Protein AF-A0A9E5K8J7-F1 (afdb_monomer)

Nearest PDB structures (foldseek):
  3r84-assembly11_V  TM=5.707E-01  e=8.076E+00  Saccharomyces cerevisiae

Mean predicted aligned error: 8.87 Å

Structure (mmCIF, N/CA/C/O backbone):
data_AF-A0A9E5K8J7-F1
#
_entry.id   AF-A0A9E5K8J7-F1
#
loop_
_atom_site.group_PDB
_atom_site.id
_atom_site.type_symbol
_atom_site.label_atom_id
_atom_site.label_alt_id
_atom_site.label_comp_id
_atom_site.label_asym_id
_atom_site.label_entity_id
_atom_site.label_seq_id
_atom_site.pdbx_PDB_ins_code
_atom_site.Cartn_x
_atom_site.Cartn_y
_atom_site.Cartn_z
_atom_site.occupancy
_atom_site.B_iso_or_equiv
_atom_site.auth_seq_id
_atom_site.auth_comp_id
_atom_site.auth_asym_id
_atom_site.auth_atom_id
_atom_site.pdbx_PDB_model_num
ATOM 1 N N . GLU A 1 1 ? -8.977 -11.928 -3.074 1.00 61.25 1 GLU A N 1
ATOM 2 C CA . GLU A 1 1 ? -9.284 -10.739 -2.248 1.00 61.25 1 GLU A CA 1
ATOM 3 C C . GLU A 1 1 ? -8.897 -11.021 -0.801 1.00 61.25 1 GLU A C 1
ATOM 5 O O . GLU A 1 1 ? -8.859 -12.187 -0.419 1.00 61.25 1 GLU A O 1
ATOM 10 N N . VAL A 1 2 ? -8.546 -9.998 -0.018 1.00 75.00 2 VAL A N 1
ATOM 11 C CA . VAL A 1 2 ? -8.262 -10.135 1.427 1.00 75.00 2 VAL A CA 1
ATOM 12 C C . VAL A 1 2 ? -9.141 -9.147 2.176 1.00 75.00 2 VAL A C 1
ATOM 14 O O . VAL A 1 2 ? -9.114 -7.961 1.856 1.00 75.00 2 VAL A O 1
ATOM 17 N N . GLY A 1 3 ? -9.894 -9.618 3.170 1.00 78.56 3 GLY A N 1
ATOM 18 C CA . GLY A 1 3 ? -10.840 -8.790 3.916 1.00 78.56 3 GLY A CA 1
ATOM 19 C C . GLY A 1 3 ? -10.788 -9.005 5.425 1.00 78.56 3 GLY A C 1
ATOM 20 O O . GLY A 1 3 ? -10.264 -10.005 5.914 1.00 78.56 3 GLY A O 1
ATOM 21 N N . PHE A 1 4 ? -11.336 -8.036 6.154 1.00 82.88 4 PHE A N 1
ATOM 22 C CA . PHE A 1 4 ? -11.463 -8.049 7.608 1.00 82.88 4 PHE A CA 1
ATOM 23 C C . PHE A 1 4 ? -12.895 -7.683 8.009 1.00 82.88 4 PHE A C 1
ATOM 25 O O . PHE A 1 4 ? -13.467 -6.714 7.500 1.00 82.88 4 PHE A O 1
ATOM 32 N N . SER A 1 5 ? -13.467 -8.457 8.933 1.00 83.25 5 SER A N 1
ATOM 33 C CA . SER A 1 5 ? -14.787 -8.201 9.509 1.00 83.25 5 SER A CA 1
ATOM 34 C C . SER A 1 5 ? -14.697 -8.076 11.028 1.00 83.25 5 SER A C 1
ATOM 36 O O . SER A 1 5 ? -13.897 -8.749 11.676 1.00 83.25 5 SER A O 1
ATOM 38 N N . LEU A 1 6 ? -15.522 -7.198 11.596 1.00 77.81 6 LEU A N 1
ATOM 39 C CA . LEU A 1 6 ? -15.626 -6.965 13.030 1.00 77.81 6 LEU A CA 1
ATOM 40 C C . LEU A 1 6 ? -17.095 -7.073 13.438 1.00 77.81 6 LEU A C 1
ATOM 42 O O . LEU A 1 6 ? -17.934 -6.306 12.972 1.00 77.81 6 LEU A O 1
ATOM 46 N N . SER A 1 7 ? -17.410 -8.024 14.324 1.00 78.44 7 SER A N 1
ATOM 47 C CA . SER A 1 7 ? -18.781 -8.268 14.814 1.00 78.44 7 SER A CA 1
ATOM 48 C C . SER A 1 7 ? -19.815 -8.465 13.689 1.00 78.44 7 SER A C 1
ATOM 50 O O . SER A 1 7 ? -20.890 -7.872 13.718 1.00 78.44 7 SER A O 1
ATOM 52 N N . GLY A 1 8 ? -19.471 -9.249 12.660 1.00 75.62 8 GLY A N 1
ATOM 53 C CA . GLY A 1 8 ? -20.359 -9.535 11.524 1.00 75.62 8 GLY A CA 1
ATOM 54 C C . GLY A 1 8 ? -20.477 -8.414 10.484 1.00 75.62 8 GLY A C 1
ATOM 55 O O . GLY A 1 8 ? -21.167 -8.592 9.485 1.00 75.62 8 GLY A O 1
ATOM 56 N N . LYS A 1 9 ? -19.794 -7.275 10.671 1.00 78.81 9 LYS A N 1
ATOM 57 C CA . LYS A 1 9 ? -19.712 -6.198 9.674 1.00 78.81 9 LYS A CA 1
ATOM 58 C C . LYS A 1 9 ? -18.370 -6.225 8.959 1.00 78.81 9 LYS A C 1
ATOM 60 O O . LYS A 1 9 ? -17.324 -6.266 9.605 1.00 78.81 9 LYS A O 1
ATOM 65 N N . THR A 1 10 ? -18.392 -6.159 7.634 1.00 82.62 10 THR A N 1
ATOM 66 C CA . THR A 1 10 ? -17.180 -5.997 6.826 1.00 82.62 10 THR A CA 1
ATOM 67 C C . THR A 1 10 ? -16.608 -4.599 7.041 1.00 82.62 10 THR A C 1
ATOM 69 O O . THR A 1 10 ? -17.286 -3.604 6.807 1.00 82.62 10 THR A O 1
ATOM 72 N N . VAL A 1 11 ? -15.363 -4.535 7.509 1.00 82.25 11 VAL A N 1
ATOM 73 C CA . VAL A 1 11 ? -14.640 -3.288 7.816 1.00 82.25 11 VAL A CA 1
ATOM 74 C C . VAL A 1 11 ? -13.755 -2.892 6.636 1.00 82.25 11 VAL A C 1
ATOM 76 O O . VAL A 1 11 ? -13.606 -1.714 6.326 1.00 82.25 11 VAL A O 1
ATOM 79 N N . PHE A 1 12 ? -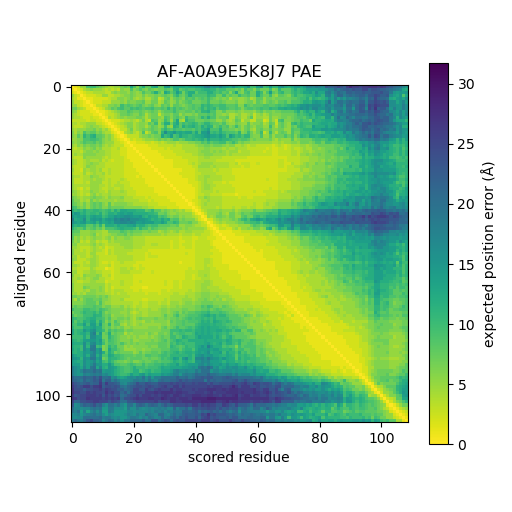13.168 -3.880 5.958 1.00 85.56 12 PHE A N 1
ATOM 80 C CA . PHE A 1 12 ? -12.225 -3.643 4.872 1.00 85.56 12 PHE A CA 1
ATOM 81 C C . PHE A 1 12 ? -12.174 -4.825 3.895 1.00 85.56 12 PHE A C 1
ATOM 83 O O . PHE A 1 12 ? -12.192 -5.979 4.330 1.00 85.56 12 PHE A O 1
ATOM 90 N N . VAL A 1 13 ? -12.045 -4.539 2.594 1.00 79.69 13 VAL A N 1
ATOM 91 C CA . VAL A 1 13 ? -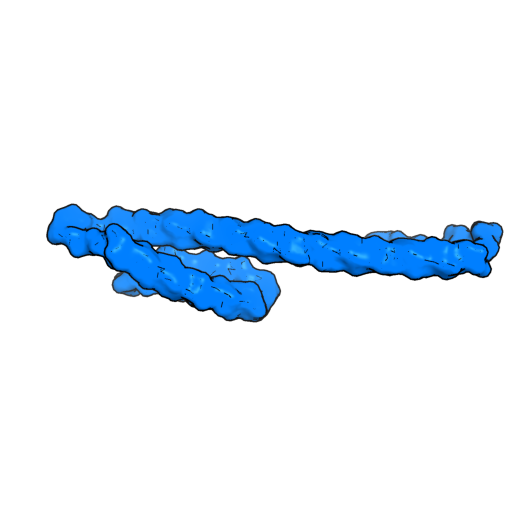11.757 -5.515 1.528 1.00 79.69 13 VAL A CA 1
ATOM 92 C C . VAL A 1 13 ? -10.719 -4.917 0.580 1.00 79.69 13 VAL A C 1
ATOM 94 O O . VAL A 1 13 ? -10.880 -3.797 0.103 1.00 79.69 13 VAL A O 1
ATOM 97 N N . GLY A 1 14 ? -9.648 -5.665 0.317 1.00 76.62 14 GLY A N 1
ATOM 98 C CA . GLY A 1 14 ? -8.613 -5.313 -0.650 1.00 76.62 14 GLY A CA 1
ATOM 99 C C . GLY A 1 14 ? -8.718 -6.145 -1.928 1.00 76.62 14 GLY A C 1
ATOM 100 O O . GLY A 1 14 ? -8.778 -7.382 -1.875 1.00 76.62 14 GLY A O 1
ATOM 101 N N . ASN A 1 15 ? -8.666 -5.451 -3.066 1.00 76.62 15 ASN A N 1
ATOM 102 C CA . ASN A 1 15 ? -8.612 -6.031 -4.406 1.00 76.62 15 ASN A CA 1
ATOM 103 C C . ASN A 1 15 ? -7.160 -6.094 -4.892 1.00 76.62 15 ASN A C 1
ATOM 105 O O . ASN A 1 15 ? -6.536 -5.066 -5.145 1.00 76.62 15 ASN A O 1
ATOM 109 N N . PHE A 1 16 ? -6.631 -7.312 -5.023 1.00 75.19 16 PHE A N 1
ATOM 110 C CA . PHE A 1 16 ? -5.243 -7.574 -5.414 1.00 75.19 16 PHE A CA 1
ATOM 111 C C . PHE A 1 16 ? -5.185 -8.159 -6.816 1.00 7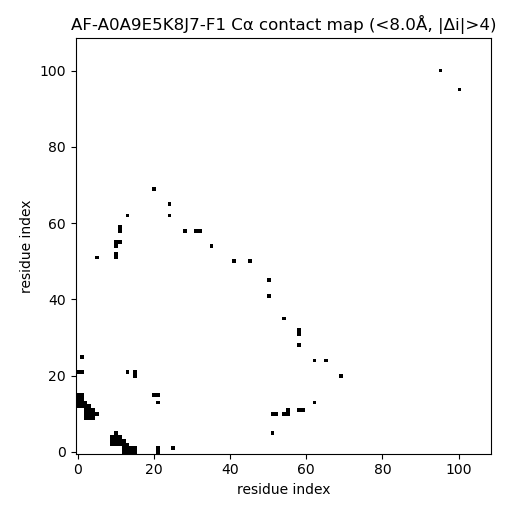5.19 16 PHE A C 1
ATOM 113 O O . PHE A 1 16 ? -6.006 -9.009 -7.159 1.00 75.19 16 PHE A O 1
ATOM 120 N N . LEU A 1 17 ? -4.170 -7.764 -7.582 1.00 73.06 17 LEU A N 1
ATOM 121 C CA . LEU A 1 17 ? -3.906 -8.327 -8.906 1.00 73.06 17 LEU A CA 1
ATOM 122 C C . LEU A 1 17 ? -3.067 -9.606 -8.803 1.00 73.06 17 LEU A C 1
ATOM 124 O O . LEU A 1 17 ? -3.220 -10.517 -9.615 1.00 73.06 17 LEU A O 1
ATOM 128 N N . HIS A 1 18 ? -2.209 -9.709 -7.780 1.00 78.69 18 HIS A N 1
ATOM 129 C CA . HIS A 1 18 ? -1.350 -10.873 -7.581 1.00 78.69 18 HIS A CA 1
ATOM 130 C C . HIS A 1 18 ? -1.470 -11.514 -6.191 1.00 78.69 18 HIS A C 1
ATOM 132 O O . HIS A 1 18 ? -1.633 -10.855 -5.163 1.00 78.69 18 HIS A O 1
ATOM 138 N N . SER A 1 19 ? -1.294 -12.839 -6.143 1.00 81.69 19 SER A N 1
ATOM 139 C CA . SER A 1 19 ? -1.359 -13.639 -4.908 1.00 81.69 19 SER A CA 1
ATOM 140 C C . SER A 1 19 ? -0.296 -13.252 -3.873 1.00 81.69 19 SER A C 1
ATOM 142 O O . SER A 1 19 ? -0.547 -13.291 -2.666 1.00 81.69 19 SER A O 1
ATOM 144 N N . TRP A 1 20 ? 0.890 -12.836 -4.324 1.00 85.00 20 TRP A N 1
ATOM 145 C CA . TRP A 1 20 ? 1.960 -12.391 -3.433 1.00 85.00 20 TRP A CA 1
ATOM 146 C C . TRP A 1 20 ? 1.643 -11.035 -2.777 1.00 85.00 20 TRP A C 1
ATOM 148 O O . TRP A 1 20 ? 1.999 -10.833 -1.615 1.00 85.00 20 TRP A O 1
ATOM 158 N N . GLU A 1 21 ? 0.938 -10.134 -3.475 1.00 84.44 21 GLU A N 1
ATOM 159 C CA . GLU A 1 21 ? 0.493 -8.839 -2.936 1.00 84.44 21 GLU A CA 1
ATOM 160 C C . GLU A 1 21 ? -0.530 -9.065 -1.828 1.00 84.44 21 GLU A C 1
ATOM 162 O O . GLU A 1 21 ? -0.387 -8.507 -0.743 1.00 84.44 21 GLU A O 1
ATOM 167 N N . ALA A 1 22 ? -1.487 -9.968 -2.065 1.00 87.12 22 ALA A N 1
ATOM 168 C CA . ALA A 1 22 ? -2.482 -10.375 -1.079 1.00 87.12 22 ALA A CA 1
ATOM 169 C C . ALA A 1 22 ? -1.831 -10.945 0.194 1.00 87.12 22 ALA A C 1
ATOM 171 O O . ALA A 1 22 ? -2.167 -10.534 1.305 1.00 87.12 22 ALA A O 1
ATOM 172 N N . ARG A 1 23 ? -0.852 -11.852 0.051 1.00 88.25 23 ARG A N 1
ATOM 173 C CA . ARG A 1 23 ? -0.138 -12.438 1.200 1.00 88.25 23 ARG A CA 1
ATOM 174 C C . ARG A 1 23 ? 0.658 -11.386 1.976 1.00 88.25 23 ARG A C 1
ATOM 176 O O . ARG A 1 23 ? 0.623 -11.373 3.206 1.00 88.25 23 ARG A O 1
ATOM 183 N N . ARG A 1 24 ? 1.363 -10.497 1.270 1.00 90.06 24 ARG A N 1
ATOM 184 C CA . ARG A 1 24 ? 2.143 -9.421 1.896 1.00 90.06 24 ARG A CA 1
ATOM 185 C C . ARG A 1 24 ? 1.230 -8.432 2.619 1.00 90.06 24 ARG A C 1
ATOM 187 O O . ARG A 1 24 ? 1.515 -8.077 3.760 1.00 90.06 24 ARG A O 1
ATOM 194 N N . TRP A 1 25 ? 0.117 -8.053 1.994 1.00 91.50 25 TRP A N 1
ATOM 195 C CA . TRP A 1 25 ? -0.881 -7.188 2.609 1.00 91.50 25 TRP A CA 1
ATOM 196 C C . TRP A 1 25 ? -1.496 -7.815 3.855 1.00 91.50 25 TRP A C 1
ATOM 198 O O . TRP A 1 25 ? -1.590 -7.141 4.870 1.00 91.50 25 TRP A O 1
ATOM 208 N N . TYR A 1 26 ? -1.850 -9.101 3.832 1.00 89.56 26 TYR A N 1
ATOM 209 C CA . TYR A 1 26 ? -2.430 -9.768 5.000 1.00 89.56 26 TYR A CA 1
ATOM 210 C C . TYR A 1 26 ? -1.529 -9.668 6.245 1.00 89.56 26 TYR A C 1
ATOM 212 O O . TYR A 1 26 ? -2.009 -9.425 7.353 1.00 89.56 26 TYR A O 1
ATOM 220 N N . SER A 1 27 ? -0.209 -9.786 6.074 1.00 91.12 27 SER A N 1
ATOM 221 C CA . SER A 1 27 ? 0.748 -9.595 7.172 1.00 91.12 27 SER A CA 1
ATOM 222 C C . SER A 1 27 ? 0.787 -8.146 7.678 1.00 91.12 27 SER A C 1
ATOM 224 O O . SER A 1 27 ? 0.849 -7.914 8.888 1.00 91.12 27 SER A O 1
ATOM 226 N N . VAL A 1 28 ? 0.756 -7.169 6.764 1.00 91.75 28 VAL A N 1
ATOM 227 C CA . VAL A 1 28 ? 0.728 -5.734 7.101 1.00 91.75 28 VAL A CA 1
ATOM 228 C C . VAL A 1 28 ? -0.567 -5.387 7.832 1.00 91.75 28 VAL A C 1
ATOM 230 O O . VAL A 1 28 ? -0.518 -4.817 8.915 1.00 91.75 28 VAL A O 1
ATOM 233 N N . LEU A 1 29 ? -1.709 -5.820 7.300 1.00 90.75 29 LEU A N 1
ATOM 234 C CA . LEU A 1 29 ? -3.041 -5.616 7.859 1.00 90.75 29 LEU A CA 1
ATOM 235 C C . LEU A 1 29 ? -3.127 -6.082 9.318 1.00 90.75 29 LEU A C 1
ATOM 237 O O . LEU A 1 29 ? -3.557 -5.323 10.181 1.00 90.75 29 LEU A O 1
ATOM 241 N N . ASN A 1 30 ? -2.668 -7.299 9.618 1.00 91.19 30 ASN A N 1
ATOM 242 C CA . ASN A 1 30 ? -2.675 -7.819 10.990 1.00 91.19 30 ASN A CA 1
ATOM 243 C C . ASN A 1 30 ? -1.786 -7.004 11.941 1.00 91.19 30 ASN A C 1
ATOM 245 O O . ASN A 1 30 ? -2.130 -6.803 13.108 1.00 91.19 30 ASN A O 1
ATOM 249 N N . THR A 1 31 ? -0.648 -6.522 11.443 1.00 93.25 31 THR A N 1
ATOM 250 C CA . THR A 1 31 ? 0.273 -5.684 12.221 1.00 93.25 31 THR A CA 1
ATOM 251 C C . THR A 1 31 ? -0.360 -4.327 12.523 1.00 93.25 31 THR A C 1
ATOM 253 O O . THR A 1 31 ? -0.332 -3.873 13.665 1.00 93.25 31 THR A O 1
ATOM 256 N N . GLU A 1 32 ? -0.996 -3.717 11.526 1.00 91.94 32 GLU A N 1
ATOM 257 C CA . GLU A 1 32 ? -1.697 -2.440 11.649 1.00 91.94 32 GLU A CA 1
ATOM 258 C C . GLU A 1 32 ? -2.888 -2.521 12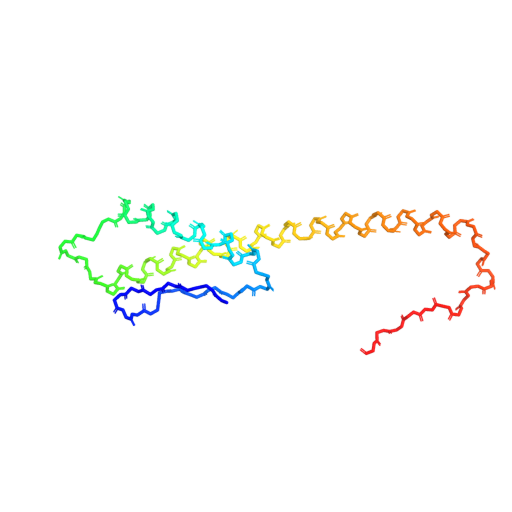.595 1.00 91.94 32 GLU A C 1
ATOM 260 O O . GLU A 1 32 ? -3.004 -1.681 13.481 1.00 91.94 32 GLU A O 1
ATOM 265 N N . ILE A 1 33 ? -3.723 -3.560 12.485 1.00 90.38 33 ILE A N 1
ATOM 266 C CA . ILE A 1 33 ? -4.838 -3.783 13.416 1.00 90.38 33 ILE A CA 1
ATOM 267 C C . ILE A 1 33 ? -4.305 -3.898 14.846 1.00 90.38 33 ILE A C 1
ATOM 269 O O . ILE A 1 33 ? -4.791 -3.211 15.740 1.00 90.38 33 ILE A O 1
ATOM 273 N N . ARG A 1 34 ? -3.259 -4.706 15.070 1.00 91.12 34 ARG A N 1
ATOM 274 C CA . ARG A 1 34 ? -2.648 -4.854 16.398 1.00 91.12 34 ARG A CA 1
ATOM 275 C C . ARG A 1 34 ? -2.117 -3.522 16.935 1.00 91.12 34 ARG A C 1
ATOM 277 O O . ARG A 1 34 ? -2.338 -3.213 18.105 1.00 91.12 34 ARG A O 1
ATOM 284 N N . ASN A 1 35 ? -1.412 -2.747 16.115 1.00 92.44 35 ASN A N 1
ATOM 285 C CA . ASN A 1 35 ? -0.852 -1.456 16.519 1.00 92.44 35 ASN A CA 1
ATOM 286 C C . ASN A 1 35 ? -1.953 -0.430 16.805 1.00 92.44 35 ASN A C 1
ATOM 288 O O . ASN A 1 35 ? -1.897 0.269 17.817 1.00 92.44 35 ASN A O 1
ATOM 292 N N . PHE A 1 36 ? -2.982 -0.392 15.960 1.00 91.31 36 PHE A N 1
ATOM 293 C CA . PHE A 1 36 ? -4.147 0.461 16.132 1.00 91.31 36 PHE A CA 1
ATOM 294 C C . PHE A 1 36 ? -4.883 0.131 17.432 1.00 91.31 36 PHE A C 1
ATOM 296 O O . PHE A 1 36 ? -5.113 1.027 18.236 1.00 91.31 36 PHE A O 1
ATOM 303 N N . SER A 1 37 ? -5.170 -1.148 17.696 1.00 86.38 37 SER A N 1
ATOM 304 C CA . SER A 1 37 ? -5.846 -1.585 18.925 1.00 86.38 37 SER A CA 1
ATOM 305 C C . SER A 1 37 ? -5.037 -1.309 20.194 1.00 86.38 37 SER A C 1
ATOM 307 O O . SER A 1 37 ? -5.621 -1.048 21.241 1.00 86.38 37 SER A O 1
ATOM 309 N N . LYS A 1 38 ? -3.698 -1.346 20.126 1.00 88.19 38 LYS A N 1
ATOM 310 C CA . LYS A 1 38 ? -2.837 -0.955 21.254 1.00 88.19 38 LYS A CA 1
ATOM 311 C C . LYS A 1 38 ? -2.878 0.549 21.522 1.00 88.19 38 LYS A C 1
ATOM 313 O O . LYS A 1 38 ? -2.826 0.952 22.678 1.00 88.19 38 LYS A O 1
ATOM 318 N N . LYS A 1 39 ? -2.936 1.363 20.465 1.00 89.75 39 LYS A N 1
ATOM 319 C CA . LYS A 1 39 ? -2.895 2.828 20.553 1.00 89.75 39 LYS A CA 1
ATOM 320 C C . LYS A 1 39 ? -4.254 3.439 20.897 1.00 89.75 39 LYS A C 1
ATOM 322 O O . LYS A 1 39 ? -4.316 4.399 21.656 1.00 89.75 39 LYS A O 1
ATOM 327 N N . TYR A 1 40 ? -5.326 2.888 20.339 1.00 87.31 40 TYR A N 1
ATOM 328 C CA . TYR A 1 40 ? -6.687 3.394 20.466 1.00 87.31 40 TYR A CA 1
ATOM 329 C C . TYR A 1 40 ? -7.565 2.320 21.104 1.00 87.31 40 TYR A C 1
ATOM 331 O O . TYR A 1 40 ? -8.113 1.449 20.426 1.00 87.31 40 TYR A O 1
ATOM 339 N N . GLN A 1 41 ? -7.674 2.372 22.430 1.00 79.44 41 GLN A N 1
ATOM 340 C CA . GLN A 1 41 ? -8.533 1.466 23.185 1.00 79.44 41 GLN A CA 1
ATOM 341 C C . GLN A 1 41 ? -9.993 1.933 23.147 1.00 79.44 41 GLN A C 1
ATOM 343 O O . GLN A 1 41 ? -10.293 3.126 23.208 1.00 79.44 41 GLN A O 1
ATOM 348 N N . MET A 1 42 ? -10.910 0.972 23.074 1.00 71.94 42 MET A N 1
ATOM 349 C CA . MET A 1 42 ? -12.350 1.210 23.161 1.00 71.94 42 MET A CA 1
ATOM 350 C C . MET A 1 42 ? -12.740 1.493 24.615 1.00 71.94 42 MET A C 1
ATOM 352 O O . MET A 1 42 ? -12.897 0.569 25.409 1.00 71.94 42 MET A O 1
ATOM 356 N N . GLY A 1 43 ? -12.865 2.773 24.967 1.00 76.94 43 GLY A N 1
ATOM 357 C CA . GLY A 1 43 ? -13.346 3.198 26.284 1.00 76.94 43 GLY A CA 1
ATOM 358 C C . GLY A 1 43 ? -14.875 3.080 26.445 1.00 76.94 43 GLY A C 1
ATOM 359 O O . GLY A 1 43 ? -15.585 2.952 25.444 1.00 76.94 43 GLY A O 1
ATOM 360 N N . PRO A 1 44 ? -15.407 3.202 27.680 1.00 72.94 44 PRO A N 1
ATOM 361 C CA . PRO A 1 44 ? -16.834 3.018 27.989 1.00 72.94 44 PRO A CA 1
ATOM 362 C C . PRO A 1 44 ? -17.804 3.955 27.243 1.00 72.94 44 PRO A C 1
ATOM 364 O O . PRO A 1 44 ? -18.982 3.640 27.124 1.00 72.94 44 PRO A O 1
ATOM 367 N N . GLY A 1 45 ? -17.329 5.095 26.727 1.00 77.75 45 GLY A N 1
ATOM 368 C CA . GLY A 1 45 ? -18.133 6.060 25.960 1.00 77.75 45 GLY A CA 1
ATOM 369 C C . GLY A 1 45 ? -18.001 5.947 24.436 1.00 77.75 45 GLY A C 1
ATOM 370 O O . GLY A 1 45 ? -18.606 6.727 23.703 1.00 77.75 45 GLY A O 1
ATOM 371 N N . CYS A 1 46 ? -17.189 5.016 23.932 1.00 80.31 46 CYS A N 1
ATOM 372 C CA . CYS A 1 46 ? -16.914 4.912 22.505 1.00 80.31 46 CYS A CA 1
ATOM 373 C C . CYS A 1 46 ? -18.000 4.087 21.803 1.00 80.31 46 CYS A C 1
ATOM 375 O O . CYS A 1 46 ? -18.190 2.903 22.091 1.00 80.31 46 CYS A O 1
ATOM 377 N N . THR A 1 47 ? -18.721 4.690 20.854 1.00 85.31 47 THR A N 1
ATOM 378 C CA . THR A 1 47 ? -19.716 3.931 20.090 1.00 85.31 47 THR A CA 1
ATOM 379 C C . THR A 1 47 ? -19.015 2.957 19.144 1.00 85.31 47 THR A C 1
ATOM 381 O O . THR A 1 47 ? -18.072 3.308 18.430 1.00 85.31 47 THR A O 1
ATOM 384 N N . LYS A 1 48 ? -19.517 1.717 19.078 1.00 82.31 48 LYS A N 1
ATOM 385 C CA . LYS A 1 48 ? -18.992 0.691 18.160 1.00 82.31 48 LYS A CA 1
ATOM 386 C C . LYS A 1 48 ? -18.969 1.168 16.707 1.00 82.31 48 LYS A C 1
ATOM 388 O O . LYS A 1 48 ? -18.052 0.821 15.969 1.00 82.31 48 LYS A O 1
ATOM 393 N N . SER A 1 49 ? -19.957 1.971 16.306 1.00 86.12 49 SER A N 1
ATOM 394 C CA . SER A 1 49 ? -20.049 2.531 14.954 1.00 86.12 49 SER A CA 1
ATOM 395 C C . SER A 1 49 ? -18.887 3.476 14.649 1.00 86.12 49 SER A C 1
ATOM 397 O O . SER A 1 49 ? -18.178 3.272 13.665 1.00 86.12 49 SER A O 1
ATOM 399 N N . TRP A 1 50 ? -18.635 4.451 15.530 1.00 87.00 50 TRP A N 1
ATOM 400 C CA . TRP A 1 50 ? -17.547 5.411 15.354 1.00 87.00 50 TRP A CA 1
ATOM 401 C C . TRP A 1 50 ? -16.186 4.716 15.291 1.00 87.00 50 TRP A C 1
ATOM 403 O O . TRP A 1 50 ? -15.404 4.978 14.383 1.00 87.00 50 TRP A O 1
ATOM 413 N N . PHE A 1 51 ? -15.929 3.764 16.192 1.00 87.31 51 PHE A N 1
ATOM 414 C CA . PHE A 1 51 ? -14.654 3.047 16.202 1.00 87.31 51 PHE A CA 1
ATOM 415 C C . PHE A 1 51 ? -14.468 2.171 14.962 1.00 87.31 51 PHE A C 1
ATOM 417 O O . PHE A 1 51 ? -13.378 2.115 14.399 1.00 87.31 51 PHE A O 1
ATOM 424 N N . THR A 1 52 ? -15.540 1.522 14.496 1.00 87.44 52 THR A N 1
ATOM 425 C CA . THR A 1 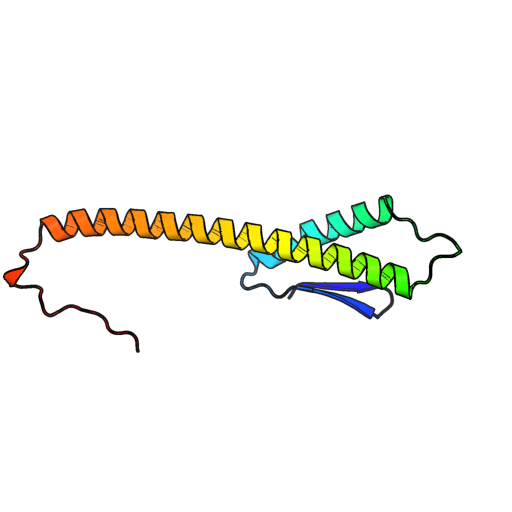52 ? -15.508 0.740 13.252 1.00 87.44 52 THR A CA 1
ATOM 426 C C . THR A 1 52 ? -15.204 1.639 12.059 1.00 87.44 52 THR A C 1
ATOM 428 O O . THR A 1 52 ? -14.374 1.282 11.225 1.00 87.44 52 THR A O 1
ATOM 431 N N . HIS A 1 53 ? -15.825 2.820 11.988 1.00 89.38 53 HIS A N 1
ATOM 432 C CA . HIS A 1 53 ? -15.541 3.802 10.946 1.00 89.38 53 HIS A CA 1
ATOM 433 C C . HIS A 1 53 ? -14.088 4.291 11.010 1.00 89.38 53 HIS A C 1
ATOM 435 O O . HIS A 1 53 ? -13.397 4.286 9.993 1.00 89.38 53 HIS A O 1
ATOM 441 N N . PHE A 1 54 ? -13.594 4.630 12.203 1.00 90.25 54 PHE A N 1
ATOM 442 C CA . PHE A 1 54 ? -12.225 5.100 12.398 1.00 90.25 54 PHE A CA 1
ATOM 443 C C . PHE A 1 54 ? -11.186 4.039 12.007 1.00 90.25 54 PHE A C 1
ATOM 445 O O . PHE A 1 54 ? -10.254 4.327 11.256 1.00 90.25 54 PHE A O 1
ATOM 452 N N . LEU A 1 55 ? -11.386 2.792 12.439 1.00 90.38 55 LEU A N 1
ATOM 453 C CA . LEU A 1 55 ? -10.538 1.674 12.037 1.00 90.38 55 LEU A CA 1
ATOM 454 C C . LEU A 1 55 ? -10.587 1.453 10.520 1.00 90.38 55 LEU A C 1
ATOM 456 O O . LEU A 1 55 ? -9.541 1.302 9.897 1.00 90.38 55 LEU A O 1
ATOM 460 N N . SER A 1 56 ? -11.779 1.477 9.914 1.00 89.94 56 SER A N 1
ATOM 461 C CA . SER A 1 56 ? -11.929 1.328 8.459 1.00 89.94 56 SER A CA 1
ATOM 462 C C . SER A 1 56 ? -11.134 2.402 7.718 1.00 89.94 56 SER A C 1
ATOM 464 O O . SER A 1 56 ? -10.358 2.082 6.822 1.00 89.94 56 SER A O 1
ATOM 466 N N . ALA A 1 57 ? -11.272 3.667 8.125 1.00 90.44 57 ALA A N 1
ATOM 467 C CA . ALA A 1 57 ? -10.564 4.790 7.519 1.00 90.44 57 ALA A CA 1
ATOM 468 C C . ALA A 1 57 ? -9.034 4.646 7.634 1.00 90.44 57 ALA A C 1
ATOM 470 O O . ALA A 1 57 ? -8.327 4.839 6.643 1.00 90.44 57 ALA A O 1
ATOM 471 N N . HIS A 1 58 ? -8.522 4.238 8.804 1.00 91.94 58 HIS A N 1
ATOM 472 C CA . HIS A 1 58 ? -7.095 3.938 8.999 1.00 91.94 58 HIS A CA 1
ATOM 473 C C . HIS A 1 58 ? -6.615 2.839 8.045 1.00 91.94 58 HIS A C 1
ATOM 475 O O . HIS A 1 58 ? -5.607 3.001 7.358 1.00 91.94 58 HIS A O 1
ATOM 481 N N . LEU A 1 59 ? -7.365 1.738 7.956 1.00 91.31 59 LEU A N 1
ATOM 482 C CA . LEU A 1 59 ? -7.015 0.603 7.105 1.00 91.31 59 LEU A CA 1
ATOM 483 C C . LEU A 1 59 ? -7.038 0.953 5.613 1.00 91.31 59 LEU A C 1
ATOM 485 O O . LEU A 1 59 ? -6.128 0.542 4.896 1.00 91.31 59 LEU A O 1
ATOM 489 N N . TYR A 1 60 ? -8.010 1.744 5.149 1.00 90.31 60 TYR A N 1
ATOM 490 C CA . TYR A 1 60 ? -8.051 2.219 3.762 1.00 90.31 60 TYR A CA 1
ATOM 491 C C . TYR A 1 60 ? -6.859 3.113 3.420 1.00 90.31 60 TYR A C 1
ATOM 493 O O . TYR A 1 60 ? -6.237 2.926 2.374 1.00 90.31 60 TYR A O 1
ATOM 501 N N . ASN A 1 61 ? -6.499 4.046 4.303 1.00 92.00 61 ASN A N 1
ATOM 502 C CA . ASN A 1 61 ? -5.339 4.904 4.083 1.00 92.00 61 ASN A CA 1
ATOM 503 C C . ASN A 1 61 ? -4.038 4.084 3.991 1.00 92.00 61 ASN A C 1
ATOM 505 O O . ASN A 1 61 ? -3.250 4.227 3.048 1.00 92.00 61 ASN A O 1
ATOM 509 N N . THR A 1 62 ? -3.838 3.153 4.927 1.00 91.25 62 THR A N 1
ATOM 510 C CA . THR A 1 62 ? -2.661 2.276 4.910 1.00 91.25 62 THR A CA 1
ATOM 511 C C . THR A 1 62 ? -2.657 1.344 3.696 1.00 91.25 62 THR A C 1
ATOM 513 O O . THR A 1 62 ? -1.592 1.063 3.143 1.00 91.25 62 THR A O 1
ATOM 516 N N . TYR A 1 63 ? -3.828 0.905 3.232 1.00 90.69 63 TYR A N 1
ATOM 517 C CA . TYR A 1 63 ? -3.960 0.064 2.046 1.00 90.69 63 TYR A CA 1
ATOM 518 C C . TYR A 1 63 ? -3.508 0.763 0.768 1.00 90.69 63 TYR A C 1
ATOM 520 O O . TYR A 1 63 ? -2.661 0.232 0.049 1.00 90.69 63 TYR A O 1
ATOM 528 N N . TYR A 1 64 ? -4.008 1.968 0.494 1.00 89.94 64 TYR A N 1
ATOM 529 C CA . TYR A 1 64 ? -3.591 2.702 -0.702 1.00 89.94 64 TYR A CA 1
ATOM 530 C C . TYR A 1 64 ? -2.116 3.107 -0.640 1.00 89.94 64 TYR A C 1
ATOM 532 O O . TYR A 1 64 ? -1.413 3.011 -1.644 1.00 89.94 64 TYR A O 1
ATOM 540 N N . SER A 1 65 ? -1.606 3.423 0.553 1.00 90.25 65 SER A N 1
ATOM 541 C CA . SER A 1 65 ? -0.170 3.640 0.772 1.00 90.25 65 SER A CA 1
ATOM 542 C C . SER A 1 65 ? 0.674 2.388 0.483 1.00 90.25 65 SER A C 1
ATOM 544 O O . SER A 1 65 ? 1.808 2.484 0.012 1.00 90.25 65 SER A O 1
ATOM 546 N N . PHE A 1 66 ? 0.154 1.194 0.781 1.00 90.69 66 PHE A N 1
ATOM 547 C CA . PHE A 1 66 ? 0.799 -0.073 0.433 1.00 90.69 66 PHE A CA 1
ATOM 548 C C . PHE A 1 66 ? 0.770 -0.324 -1.079 1.00 90.69 66 PHE A C 1
ATOM 550 O O . PHE A 1 66 ? 1.803 -0.675 -1.653 1.00 90.69 66 PHE A O 1
ATOM 557 N N . LEU A 1 67 ? -0.379 -0.106 -1.725 1.00 89.31 67 LEU A N 1
ATOM 558 C CA . LEU A 1 67 ? -0.521 -0.274 -3.169 1.00 89.31 67 LEU A CA 1
ATOM 559 C C . LEU A 1 67 ? 0.406 0.655 -3.952 1.00 89.31 67 LEU A C 1
ATOM 561 O O . LEU A 1 67 ? 1.071 0.194 -4.873 1.00 89.31 67 LEU A O 1
ATOM 565 N N . ASP A 1 68 ? 0.518 1.922 -3.559 1.00 89.19 68 ASP A N 1
ATOM 566 C CA . ASP A 1 68 ? 1.409 2.882 -4.218 1.00 89.19 68 ASP A CA 1
ATOM 567 C C . ASP A 1 68 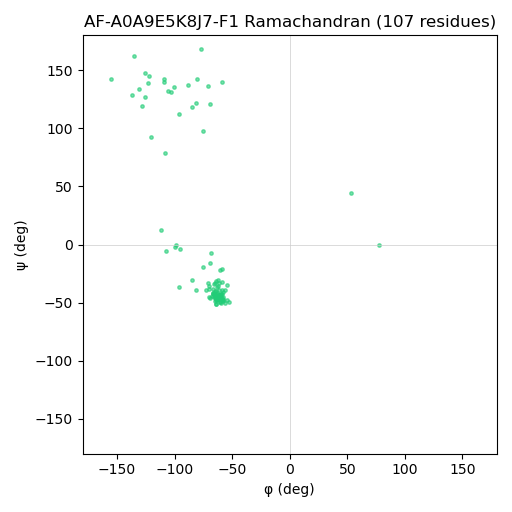? 2.877 2.416 -4.200 1.00 89.19 68 ASP A C 1
ATOM 569 O O . ASP A 1 68 ? 3.592 2.462 -5.208 1.00 89.19 68 ASP A O 1
ATOM 573 N N . LYS A 1 69 ? 3.315 1.825 -3.080 1.00 87.94 69 LYS A N 1
ATOM 574 C CA . LYS A 1 69 ? 4.642 1.197 -2.974 1.00 87.94 69 LYS A CA 1
ATOM 575 C C . LYS A 1 69 ? 4.779 -0.012 -3.899 1.00 87.94 69 LYS A C 1
ATOM 577 O O . LYS A 1 69 ? 5.826 -0.174 -4.531 1.00 87.94 69 LYS A O 1
ATOM 582 N N . CYS A 1 70 ? 3.751 -0.854 -3.995 1.00 87.38 70 CYS A N 1
ATOM 583 C CA . CYS A 1 70 ? 3.732 -1.993 -4.915 1.00 87.38 70 CYS A CA 1
ATOM 584 C C . CYS A 1 70 ? 3.800 -1.539 -6.380 1.00 87.38 70 CYS A C 1
ATOM 586 O O . CYS A 1 70 ? 4.648 -2.030 -7.126 1.00 87.38 70 CYS A O 1
ATOM 588 N N . PHE A 1 71 ? 2.991 -0.557 -6.782 1.00 86.44 71 PHE A N 1
ATOM 589 C CA . PHE A 1 71 ? 3.012 0.000 -8.135 1.00 86.44 71 PHE A CA 1
ATOM 590 C C . PHE A 1 71 ? 4.348 0.662 -8.461 1.00 86.44 71 PHE A C 1
ATOM 592 O O . PHE A 1 71 ? 4.912 0.418 -9.528 1.00 86.44 71 PHE A O 1
ATOM 599 N N . SER A 1 72 ? 4.918 1.413 -7.519 1.00 86.75 72 SER A N 1
ATOM 600 C CA . SER A 1 72 ? 6.259 1.984 -7.656 1.00 86.75 72 SER A CA 1
ATOM 601 C C . SER A 1 72 ? 7.326 0.906 -7.871 1.00 86.75 72 SER A C 1
ATOM 603 O O . SER A 1 72 ? 8.205 1.056 -8.724 1.00 86.75 72 SER A O 1
ATOM 605 N N . GLN A 1 73 ? 7.257 -0.206 -7.132 1.00 84.31 73 GLN A N 1
ATOM 606 C CA . GLN A 1 73 ? 8.181 -1.330 -7.289 1.00 84.31 73 GLN A CA 1
ATOM 607 C C . GLN A 1 73 ? 8.034 -1.999 -8.664 1.00 84.31 73 GLN A C 1
ATOM 609 O O . GLN A 1 73 ? 9.041 -2.248 -9.335 1.00 84.31 73 GLN A O 1
ATOM 614 N N . HIS A 1 74 ? 6.799 -2.259 -9.097 1.00 84.50 74 HIS A N 1
ATOM 615 C CA . HIS A 1 74 ? 6.507 -2.813 -10.420 1.00 84.50 74 HIS A CA 1
ATOM 616 C C . HIS A 1 74 ? 7.014 -1.906 -11.534 1.00 84.50 74 HIS A C 1
ATOM 618 O O . HIS A 1 74 ? 7.760 -2.362 -12.397 1.00 84.50 74 HIS A O 1
ATOM 624 N N . SER A 1 75 ? 6.683 -0.616 -11.475 1.00 86.56 75 SER A N 1
ATOM 625 C CA . SER A 1 75 ? 7.102 0.386 -12.457 1.00 86.56 75 SER A CA 1
ATOM 626 C C . SER A 1 75 ? 8.622 0.398 -12.626 1.00 86.56 75 SER A C 1
ATOM 628 O O . SER A 1 75 ? 9.123 0.254 -13.741 1.00 86.56 75 SER A O 1
ATOM 630 N N . ARG A 1 76 ? 9.383 0.422 -11.523 1.00 88.50 76 ARG A N 1
ATOM 631 C CA . ARG A 1 76 ? 10.856 0.346 -11.567 1.00 88.50 76 ARG A CA 1
ATOM 632 C C . ARG A 1 76 ? 11.360 -0.941 -12.221 1.00 88.50 76 ARG A C 1
ATOM 634 O O . ARG A 1 76 ? 12.305 -0.899 -13.010 1.00 88.50 76 ARG A O 1
ATOM 641 N N . LYS A 1 77 ? 10.744 -2.086 -11.909 1.00 87.56 77 LYS A N 1
ATOM 642 C CA . LYS A 1 77 ? 11.124 -3.383 -12.486 1.00 87.56 77 LYS A CA 1
ATOM 643 C C . LYS A 1 77 ? 10.884 -3.409 -13.998 1.00 87.56 77 LYS A C 1
ATOM 645 O O . LYS A 1 77 ? 11.792 -3.791 -14.736 1.00 87.56 77 LYS A O 1
ATOM 650 N N . TYR A 1 78 ? 9.718 -2.956 -14.457 1.00 87.50 78 TYR A N 1
ATOM 651 C CA . TYR A 1 78 ? 9.392 -2.895 -15.884 1.00 87.50 78 TYR A CA 1
ATOM 652 C C . TYR A 1 78 ? 10.253 -1.875 -16.630 1.00 87.50 78 TYR A C 1
ATOM 654 O O . TYR A 1 78 ? 10.786 -2.198 -17.685 1.00 87.50 78 TYR A O 1
ATOM 662 N N . GLN A 1 79 ? 10.498 -0.692 -16.060 1.00 91.00 79 GLN A N 1
ATOM 663 C CA . GLN A 1 79 ? 11.424 0.286 -16.640 1.00 91.00 79 GLN A CA 1
ATOM 664 C C . GLN A 1 79 ? 12.837 -0.288 -16.806 1.00 91.00 79 GLN A C 1
ATOM 666 O O . GLN A 1 79 ? 13.488 -0.051 -17.822 1.00 91.00 79 GLN A O 1
ATOM 671 N N . SER A 1 80 ? 13.322 -1.049 -15.821 1.00 91.56 80 SER A N 1
ATOM 672 C CA . SER A 1 80 ? 14.625 -1.714 -15.903 1.00 91.56 80 SER A CA 1
ATOM 673 C C . SER A 1 80 ? 14.655 -2.785 -16.998 1.00 91.56 80 SER A C 1
ATOM 675 O O . SER A 1 80 ? 15.603 -2.829 -17.785 1.00 91.56 80 SER A O 1
ATOM 677 N N . ALA A 1 81 ? 13.600 -3.601 -17.101 1.00 92.31 81 ALA A N 1
ATOM 678 C CA . ALA A 1 81 ? 13.461 -4.605 -18.155 1.00 92.31 81 ALA A CA 1
ATOM 679 C C . ALA A 1 81 ? 13.442 -3.960 -19.551 1.00 92.31 81 ALA A C 1
ATOM 681 O O . ALA A 1 81 ? 14.272 -4.304 -20.388 1.00 92.31 81 ALA A O 1
ATOM 682 N N . VAL A 1 82 ? 12.614 -2.930 -19.756 1.00 92.81 82 VAL A N 1
ATOM 683 C CA . VAL A 1 82 ? 12.557 -2.177 -21.019 1.00 92.81 82 VAL A CA 1
ATOM 684 C C . VAL A 1 82 ? 13.917 -1.572 -21.362 1.00 92.81 82 VAL A C 1
ATOM 686 O O . VAL A 1 82 ? 14.379 -1.707 -22.490 1.00 92.81 82 VAL A O 1
ATOM 689 N N . LYS A 1 83 ? 14.618 -0.959 -20.398 1.00 94.38 83 LYS A N 1
ATOM 690 C CA . LYS A 1 83 ? 15.971 -0.421 -20.629 1.00 94.38 83 LYS A CA 1
ATOM 691 C C . LYS A 1 83 ? 16.969 -1.509 -21.026 1.00 94.38 83 LYS A C 1
ATOM 693 O O . LYS A 1 83 ? 17.838 -1.261 -21.863 1.00 94.38 83 LYS A O 1
ATOM 698 N N . LYS A 1 84 ? 16.888 -2.699 -20.424 1.00 95.25 84 LYS A N 1
ATOM 699 C CA . LYS A 1 84 ? 17.734 -3.846 -20.785 1.00 95.25 84 LYS A CA 1
ATOM 700 C C . LYS A 1 84 ? 17.453 -4.289 -22.220 1.00 95.25 84 LYS A C 1
ATOM 702 O O . LYS A 1 84 ? 18.394 -4.434 -22.998 1.00 95.25 84 LYS A O 1
ATOM 707 N N . ASP A 1 85 ? 16.185 -4.433 -22.575 1.00 93.44 85 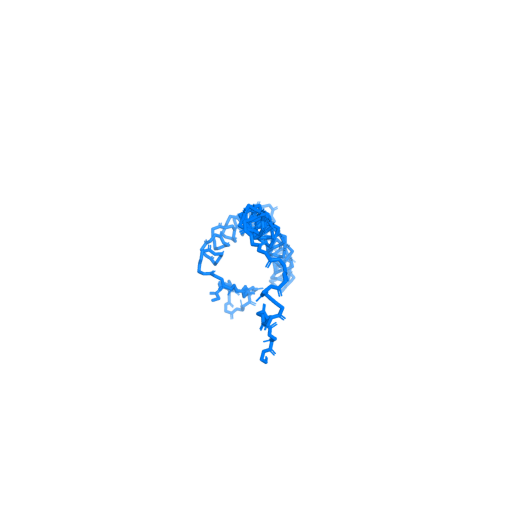ASP A N 1
ATOM 708 C CA . ASP A 1 85 ? 15.776 -4.898 -23.898 1.00 93.44 85 ASP A CA 1
ATOM 709 C C . ASP A 1 85 ? 16.062 -3.853 -24.976 1.00 93.44 85 ASP A C 1
ATOM 711 O O . ASP A 1 85 ? 16.543 -4.201 -26.050 1.00 93.44 85 ASP A O 1
ATOM 715 N N . GLN A 1 86 ? 15.924 -2.564 -24.664 1.00 93.06 86 GLN A N 1
ATOM 716 C CA . GLN A 1 86 ? 16.330 -1.469 -25.544 1.00 93.06 86 GLN A 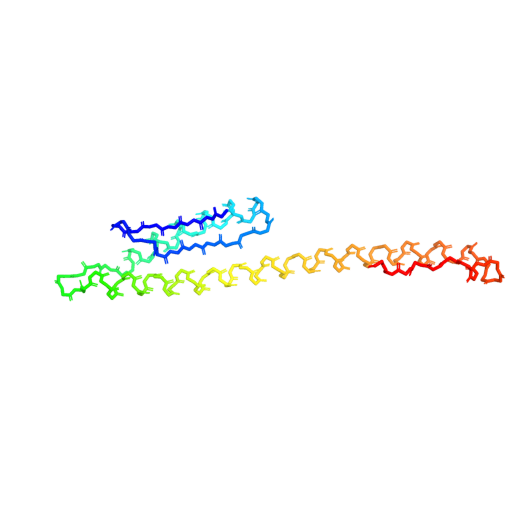CA 1
ATOM 717 C C . GLN A 1 86 ? 17.833 -1.514 -25.850 1.00 93.06 86 GLN A C 1
ATOM 719 O O . GLN A 1 86 ? 18.234 -1.346 -27.002 1.00 93.06 86 GLN A O 1
ATOM 724 N N . LYS A 1 87 ? 18.685 -1.787 -24.851 1.00 92.94 87 LYS A N 1
ATOM 725 C CA . LYS A 1 87 ? 20.130 -1.971 -25.080 1.00 92.94 87 LYS A CA 1
ATOM 726 C C . LYS A 1 87 ? 20.412 -3.188 -25.960 1.00 92.94 87 LYS A C 1
ATOM 728 O O . LYS A 1 87 ? 21.302 -3.129 -26.807 1.00 92.94 87 LYS A O 1
ATOM 733 N N . SER A 1 88 ? 19.681 -4.284 -25.765 1.00 91.31 88 SER A N 1
ATOM 734 C CA . SER A 1 88 ? 19.785 -5.477 -26.614 1.00 91.31 88 SER A CA 1
ATOM 735 C C . SER A 1 88 ? 19.364 -5.169 -28.051 1.00 91.31 88 SER A C 1
ATOM 737 O O . SER A 1 88 ? 20.110 -5.473 -28.979 1.00 91.31 88 SER A O 1
ATOM 739 N N . TYR A 1 89 ? 18.236 -4.479 -28.233 1.00 88.94 89 TYR A N 1
ATOM 740 C CA . TYR A 1 89 ? 17.747 -4.020 -29.529 1.00 88.94 89 TYR A CA 1
ATOM 741 C C . TYR A 1 89 ? 18.779 -3.149 -30.244 1.00 88.94 89 TYR A C 1
ATOM 743 O O . TYR A 1 89 ? 19.146 -3.459 -31.367 1.00 88.94 89 TYR A O 1
ATOM 751 N N . GLN A 1 90 ? 19.338 -2.135 -29.577 1.00 89.50 90 GLN A N 1
ATOM 752 C CA . GLN A 1 90 ? 20.369 -1.265 -30.160 1.00 89.50 90 GLN A CA 1
ATOM 753 C C . GLN A 1 90 ? 21.619 -2.031 -30.618 1.00 89.50 90 GLN A C 1
ATOM 755 O O . GLN A 1 90 ? 22.284 -1.629 -31.571 1.00 89.50 90 GLN A O 1
ATOM 760 N N . LYS A 1 91 ? 21.984 -3.127 -29.939 1.00 89.56 91 LYS A N 1
ATOM 761 C CA . LYS A 1 91 ? 23.094 -3.992 -30.369 1.00 89.56 91 LYS A CA 1
ATOM 762 C C . LYS A 1 91 ? 22.730 -4.815 -31.603 1.00 89.56 91 LYS A C 1
ATOM 764 O O . LYS A 1 91 ? 23.585 -4.992 -32.466 1.00 89.56 91 LYS A O 1
ATOM 769 N N . MET A 1 92 ? 21.497 -5.317 -31.673 1.00 86.12 92 MET A N 1
ATOM 770 C CA . MET A 1 92 ? 20.999 -6.075 -32.823 1.00 86.12 92 MET A CA 1
ATOM 771 C C . MET A 1 92 ? 20.825 -5.175 -34.046 1.00 86.12 92 MET A C 1
ATOM 773 O O . MET A 1 92 ? 21.335 -5.502 -35.109 1.00 86.12 92 MET A O 1
ATOM 777 N N . SER A 1 93 ? 20.212 -4.002 -33.874 1.00 83.12 93 SER A N 1
ATOM 778 C CA . SER A 1 93 ? 19.920 -3.061 -34.957 1.00 83.12 93 SER A CA 1
ATOM 779 C C . SER A 1 93 ? 21.181 -2.533 -35.639 1.00 83.12 93 SER A C 1
ATOM 781 O O . SER A 1 93 ? 21.168 -2.294 -36.837 1.00 83.12 93 SER A O 1
ATOM 783 N N . LYS A 1 94 ? 22.307 -2.411 -34.918 1.00 82.06 94 LYS A N 1
ATOM 784 C CA . LYS A 1 94 ? 23.617 -2.076 -35.514 1.00 82.06 94 LYS A CA 1
ATOM 785 C C . LYS A 1 94 ? 24.105 -3.096 -36.546 1.00 82.06 94 LYS A C 1
ATOM 787 O O . LYS A 1 94 ? 24.980 -2.772 -37.338 1.00 82.06 94 LYS A O 1
ATOM 792 N N . ARG A 1 95 ? 23.597 -4.329 -36.496 1.00 78.44 95 ARG A N 1
ATOM 793 C CA . ARG A 1 95 ? 23.936 -5.412 -37.430 1.00 78.44 95 ARG A CA 1
ATOM 794 C C . ARG A 1 95 ? 22.938 -5.515 -38.584 1.00 78.44 95 ARG A C 1
ATOM 796 O O . ARG A 1 95 ? 23.111 -6.378 -39.436 1.00 78.44 95 ARG A O 1
ATOM 803 N N . TRP A 1 96 ? 21.879 -4.709 -38.580 1.00 75.81 96 TRP A N 1
ATOM 804 C CA . TRP A 1 96 ? 20.801 -4.781 -39.560 1.00 75.81 96 TRP A CA 1
ATOM 805 C C . TRP A 1 96 ? 20.978 -3.693 -40.620 1.00 75.81 96 TRP A C 1
ATOM 807 O O . TRP A 1 96 ? 21.266 -2.544 -40.289 1.00 75.81 96 TRP A O 1
ATOM 817 N N . ASP A 1 97 ? 20.796 -4.053 -41.892 1.00 70.00 97 ASP A N 1
ATOM 818 C CA . ASP A 1 97 ? 20.712 -3.076 -42.977 1.00 70.00 97 ASP A CA 1
ATOM 819 C C . ASP A 1 97 ? 19.288 -2.499 -43.020 1.00 70.00 97 ASP A C 1
ATOM 821 O O . ASP A 1 97 ? 18.299 -3.226 -43.137 1.00 70.00 97 ASP A O 1
ATOM 825 N N . ASN A 1 98 ? 19.169 -1.178 -42.891 1.00 66.19 98 ASN A N 1
ATOM 826 C CA . ASN A 1 98 ? 17.878 -0.492 -42.819 1.00 66.19 98 ASN A CA 1
ATOM 827 C C . ASN A 1 98 ? 17.109 -0.526 -44.152 1.00 66.19 98 ASN A C 1
ATOM 829 O O . ASN A 1 98 ? 15.905 -0.277 -44.158 1.00 66.19 98 ASN A O 1
ATOM 833 N N . LYS A 1 99 ? 17.772 -0.843 -45.274 1.00 64.62 99 LYS A N 1
ATOM 834 C CA . LYS A 1 99 ? 17.138 -0.885 -46.603 1.00 64.62 99 LYS A CA 1
ATOM 835 C C . LYS A 1 99 ? 16.252 -2.113 -46.844 1.00 64.62 99 LYS A C 1
ATOM 837 O O . LYS A 1 99 ? 15.410 -2.063 -47.732 1.00 64.62 99 LYS A O 1
ATOM 842 N N . THR A 1 100 ? 16.409 -3.188 -46.071 1.00 61.78 100 THR A N 1
ATOM 843 C CA . THR A 1 100 ? 15.694 -4.466 -46.269 1.00 61.78 100 THR A CA 1
ATOM 844 C C . THR A 1 100 ? 14.612 -4.752 -45.222 1.00 61.78 100 THR A C 1
ATOM 846 O O . THR A 1 100 ? 13.876 -5.720 -45.369 1.00 61.78 100 THR A O 1
ATOM 849 N N . ASN A 1 101 ? 14.476 -3.919 -44.182 1.00 59.72 101 ASN A N 1
ATOM 850 C CA . ASN A 1 101 ? 13.701 -4.236 -42.971 1.00 59.72 101 ASN A CA 1
ATOM 851 C C . ASN A 1 101 ? 12.414 -3.405 -42.769 1.00 59.72 101 ASN A C 1
ATOM 853 O O . ASN A 1 101 ? 11.820 -3.416 -41.691 1.00 59.72 101 ASN A O 1
ATOM 857 N N . THR A 1 102 ? 11.958 -2.675 -43.787 1.00 59.69 102 THR A N 1
ATOM 858 C CA . THR A 1 102 ? 10.821 -1.734 -43.713 1.00 59.69 102 THR A CA 1
ATOM 859 C C . THR A 1 102 ? 9.441 -2.382 -43.512 1.00 59.69 102 THR A C 1
ATOM 861 O O . THR A 1 102 ? 8.470 -1.667 -43.274 1.00 59.69 102 THR A O 1
ATOM 864 N N . THR A 1 103 ? 9.325 -3.712 -43.564 1.00 60.94 103 THR A N 1
ATOM 865 C CA . THR A 1 103 ? 8.045 -4.449 -43.536 1.00 60.94 103 THR A CA 1
ATOM 866 C C . THR A 1 103 ? 7.644 -5.032 -42.176 1.00 60.94 103 THR A C 1
ATOM 868 O O . THR A 1 103 ? 6.568 -5.615 -42.066 1.00 60.94 103 THR A O 1
ATOM 871 N N . HIS A 1 104 ? 8.459 -4.892 -41.126 1.00 62.91 104 HIS A N 1
ATOM 872 C CA . HIS A 1 104 ? 8.216 -5.550 -39.834 1.00 62.91 104 HIS A CA 1
ATOM 873 C C . HIS A 1 104 ? 7.783 -4.564 -38.739 1.00 62.91 104 HIS A C 1
ATOM 875 O O . HIS A 1 104 ? 8.571 -4.198 -37.869 1.00 62.91 104 HIS A O 1
ATOM 881 N N . PHE A 1 105 ? 6.512 -4.155 -38.748 1.00 70.81 105 PHE A N 1
ATOM 882 C CA . PHE A 1 105 ? 5.894 -3.430 -37.633 1.00 70.81 105 PHE A CA 1
ATOM 883 C C . PHE A 1 105 ? 4.652 -4.162 -37.124 1.00 70.81 105 PHE A C 1
ATOM 885 O O . PHE A 1 105 ? 3.848 -4.683 -37.894 1.00 70.81 105 PHE A O 1
ATOM 892 N N . LEU A 1 106 ? 4.506 -4.202 -35.801 1.00 73.25 106 LEU A N 1
ATOM 893 C CA . LEU A 1 106 ? 3.327 -4.748 -35.140 1.00 73.25 106 LEU A CA 1
ATOM 894 C C . LEU A 1 106 ? 2.290 -3.638 -34.970 1.00 73.25 106 LEU A C 1
ATOM 896 O O . LEU A 1 106 ? 2.624 -2.521 -34.572 1.00 73.25 106 LEU A O 1
ATOM 900 N N . LYS A 1 107 ? 1.025 -3.961 -35.235 1.00 70.88 107 LYS A N 1
ATOM 901 C CA . LYS A 1 107 ? -0.123 -3.114 -34.909 1.00 70.88 107 LYS A CA 1
ATOM 902 C C . LYS A 1 107 ? -0.883 -3.771 -33.760 1.00 70.88 107 LYS A C 1
ATOM 904 O O . LYS A 1 107 ? -1.000 -4.994 -33.734 1.00 70.88 107 LYS A O 1
ATOM 909 N N . ALA A 1 108 ? -1.360 -2.972 -32.808 1.00 58.97 108 ALA A N 1
ATOM 910 C CA . ALA A 1 108 ? -2.277 -3.469 -31.786 1.00 58.97 108 ALA A CA 1
ATOM 911 C C . ALA A 1 108 ? -3.541 -4.033 -32.461 1.00 58.97 108 ALA A C 1
ATOM 913 O O . ALA A 1 108 ? -4.002 -3.459 -33.453 1.00 58.97 108 ALA A O 1
ATOM 914 N N . ALA A 1 109 ? -4.037 -5.158 -31.945 1.00 53.03 109 ALA A N 1
ATOM 915 C CA . ALA A 1 109 ? -5.314 -5.744 -32.344 1.00 53.03 109 ALA A CA 1
ATOM 916 C C . ALA A 1 109 ? -6.468 -5.047 -31.618 1.00 53.03 109 ALA A C 1
ATOM 918 O O . ALA A 1 109 ? -6.284 -4.732 -30.418 1.00 53.03 109 ALA A O 1
#

pLDDT: mean 83.4, std 9.43, range [53.03, 95.25]

Secondary structure (DSSP, 8-state):
-EEEEETTEEEEEE--SSHHHHHHHHHHHHHHHHHHHHHS---TT--HHHHHHHHHHHHHHHHHHHHHHHHHHHHHHHHHHHHHHHHHHHHHHTTS-TTS-TT------

Sequence (109 aa):
EVGFSLSGKTVFVGNFLHSWEARRWYSVLNTEIRNFSKKYQMGPGCTKSWFTHFLSAHLYNTYYSFLDKCFSQHSRKYQSAVKKDQKSYQKMSKRWDNKTNTTHFLKAA

Radius of gyration: 23.94 Å; Cα contacts (8 Å, |Δi|>4): 46; chains: 1; bounding box: 44×20×75 Å

Foldseek 3Di:
DDWDDDPNHTLDDDDDPDPVLNVVLVVVLVVQVVVCCVVDPDDPPHDPVVVSNVSSVSSVVVRVVSVVVVVVVVVVVVVVVVVVVVVVVVVVVV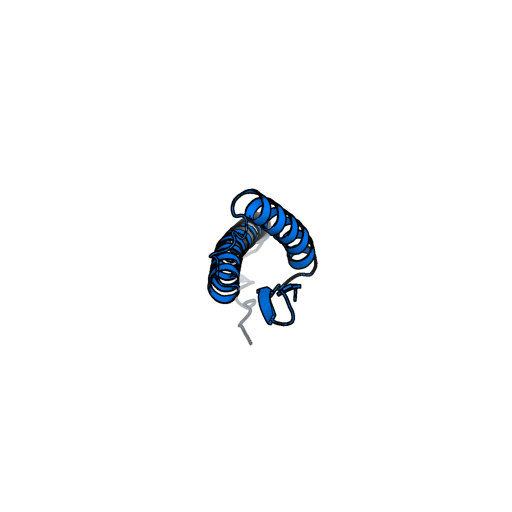VDDPVPPPPDDDDDD

Solvent-accessible surface area (backbone atoms only — not comparable to full-atom values): 6639 Å² total; per-residue (Å²): 118,50,70,46,68,58,96,92,38,81,52,46,76,46,89,62,94,46,75,67,56,44,55,53,45,54,57,51,50,55,50,50,52,54,52,46,52,72,74,57,67,88,51,100,86,59,52,70,65,59,53,48,51,52,52,27,54,53,51,52,55,54,45,54,58,50,47,54,52,52,52,53,52,50,51,53,52,51,52,51,51,50,53,51,50,51,54,52,46,58,60,54,53,74,76,52,66,77,89,81,57,84,83,81,77,88,75,90,131